Protein AF-A0A7C5MX36-F1 (afdb_monomer_lite)

Structure (mmCIF, N/CA/C/O backbone):
data_AF-A0A7C5MX36-F1
#
_entry.id   AF-A0A7C5MX36-F1
#
loop_
_atom_site.group_PDB
_atom_site.id
_atom_site.type_symbol
_atom_site.label_atom_id
_atom_site.label_alt_id
_atom_site.label_comp_id
_atom_site.label_asym_id
_atom_site.label_entity_id
_atom_site.label_seq_id
_atom_site.pdbx_PDB_ins_code
_atom_site.Cartn_x
_atom_site.Cartn_y
_atom_site.Cartn_z
_atom_site.occupancy
_atom_site.B_iso_or_equiv
_atom_site.auth_seq_id
_atom_site.auth_comp_id
_atom_site.auth_asym_id
_atom_site.auth_atom_id
_atom_site.pdbx_PDB_model_num
ATOM 1 N N . LEU A 1 1 ? -0.144 7.513 -0.623 1.00 79.31 1 LEU A N 1
ATOM 2 C CA . LEU A 1 1 ? 0.283 8.499 -1.642 1.00 79.31 1 LEU A CA 1
ATOM 3 C C . LEU A 1 1 ? 1.781 8.663 -1.550 1.00 79.31 1 LEU A C 1
ATOM 5 O O . LEU A 1 1 ? 2.235 8.827 -0.430 1.00 79.31 1 LEU A O 1
ATOM 9 N N . SER A 1 2 ? 2.496 8.605 -2.674 1.00 76.12 2 SER A N 1
ATOM 10 C CA . SER A 1 2 ? 3.942 8.894 -2.790 1.00 76.12 2 SER A CA 1
ATOM 11 C C . SER A 1 2 ? 4.912 8.110 -1.874 1.00 76.12 2 SER A C 1
ATOM 13 O O . SER A 1 2 ? 4.588 7.655 -0.777 1.00 76.12 2 SER A O 1
ATOM 15 N N . GLY A 1 3 ? 6.166 7.976 -2.306 1.00 79.81 3 GLY A N 1
ATOM 16 C CA . GLY A 1 3 ? 7.184 7.186 -1.604 1.00 79.81 3 GLY A CA 1
ATOM 17 C C . GLY A 1 3 ? 7.115 5.683 -1.895 1.00 79.81 3 GLY A C 1
ATOM 18 O O . GLY A 1 3 ? 6.255 5.212 -2.635 1.00 79.81 3 GLY A O 1
ATOM 19 N N . ASN A 1 4 ? 8.065 4.924 -1.343 1.00 88.12 4 ASN A N 1
ATOM 20 C CA . ASN A 1 4 ? 8.274 3.535 -1.752 1.00 88.12 4 ASN A CA 1
ATOM 21 C C . ASN A 1 4 ? 7.196 2.570 -1.207 1.00 88.12 4 ASN A C 1
ATOM 23 O O . ASN A 1 4 ? 6.524 2.816 -0.201 1.00 88.12 4 ASN A O 1
ATOM 27 N N . ALA A 1 5 ? 7.040 1.430 -1.884 1.00 91.25 5 ALA A N 1
ATOM 28 C CA . ALA A 1 5 ? 6.031 0.432 -1.545 1.00 91.25 5 ALA A CA 1
ATOM 29 C C . ALA A 1 5 ? 6.243 -0.227 -0.168 1.00 91.25 5 ALA A C 1
ATOM 31 O O . ALA A 1 5 ? 5.258 -0.587 0.480 1.00 91.25 5 ALA A O 1
ATOM 32 N N . ARG A 1 6 ? 7.501 -0.365 0.273 1.00 92.75 6 ARG A N 1
ATOM 33 C CA . ARG A 1 6 ? 7.886 -1.050 1.515 1.00 92.75 6 ARG A CA 1
ATOM 34 C C . ARG A 1 6 ? 7.527 -0.245 2.757 1.00 92.75 6 ARG A C 1
ATOM 36 O O . ARG A 1 6 ? 6.887 -0.784 3.657 1.00 92.75 6 ARG A O 1
ATOM 43 N N . ASP A 1 7 ? 7.861 1.036 2.780 1.00 92.62 7 ASP A N 1
ATOM 44 C CA . ASP A 1 7 ? 7.576 1.931 3.899 1.00 92.62 7 ASP A CA 1
ATOM 45 C C . ASP A 1 7 ? 6.064 2.091 4.073 1.00 92.62 7 ASP A C 1
ATOM 47 O O . ASP A 1 7 ? 5.537 1.911 5.171 1.00 92.62 7 ASP A O 1
ATOM 51 N N . ARG A 1 8 ? 5.344 2.339 2.967 1.00 93.19 8 ARG A N 1
ATOM 52 C CA . ARG A 1 8 ? 3.878 2.458 2.984 1.00 93.19 8 ARG A CA 1
ATOM 53 C C . ARG A 1 8 ? 3.205 1.165 3.439 1.00 93.19 8 ARG A C 1
ATOM 55 O O . ARG A 1 8 ? 2.274 1.224 4.235 1.00 93.19 8 ARG A O 1
ATOM 62 N N . GLY A 1 9 ? 3.660 0.015 2.937 1.00 95.56 9 GLY A N 1
ATOM 63 C CA . GLY A 1 9 ? 3.096 -1.286 3.301 1.00 95.56 9 GLY A CA 1
ATOM 64 C C . GLY A 1 9 ? 3.312 -1.617 4.776 1.00 95.56 9 GLY A C 1
ATOM 65 O O . GLY A 1 9 ? 2.373 -2.013 5.462 1.00 95.56 9 GLY A O 1
ATOM 66 N N . THR A 1 10 ? 4.523 -1.373 5.281 1.00 95.75 10 THR A N 1
ATOM 67 C CA . THR A 1 10 ? 4.872 -1.602 6.691 1.00 95.75 10 THR A CA 1
ATOM 68 C C . THR A 1 10 ? 4.035 -0.723 7.619 1.00 95.75 10 THR A C 1
ATOM 70 O O . THR A 1 10 ? 3.446 -1.216 8.580 1.00 95.75 10 THR A O 1
ATOM 73 N N . GLU A 1 11 ? 3.914 0.571 7.311 1.00 96.06 11 GLU A N 1
ATOM 74 C CA . GLU A 1 11 ? 3.133 1.493 8.138 1.00 96.06 11 GLU A CA 1
ATOM 75 C C . GLU A 1 11 ? 1.626 1.206 8.064 1.00 96.06 11 GLU A C 1
ATOM 77 O O . GLU A 1 11 ? 0.941 1.233 9.087 1.00 96.06 11 GLU A O 1
ATOM 82 N N . ALA A 1 12 ? 1.098 0.862 6.885 1.00 96.69 12 ALA A N 1
ATOM 83 C CA . ALA A 1 12 ? -0.301 0.465 6.742 1.00 96.69 12 ALA A CA 1
ATOM 84 C C . ALA A 1 12 ? -0.631 -0.785 7.576 1.00 96.69 12 ALA A C 1
ATOM 86 O O . ALA A 1 12 ? -1.661 -0.816 8.250 1.00 96.69 12 ALA A O 1
ATOM 87 N N . ALA A 1 13 ? 0.255 -1.787 7.581 1.00 97.62 13 ALA A N 1
ATOM 88 C CA . ALA A 1 13 ? 0.096 -2.979 8.409 1.00 97.62 13 ALA A CA 1
ATOM 89 C C . ALA A 1 13 ? 0.115 -2.641 9.908 1.00 97.62 13 ALA A C 1
ATOM 91 O O . ALA A 1 13 ? -0.763 -3.089 10.648 1.00 97.62 13 ALA A O 1
ATOM 92 N N . ARG A 1 14 ? 1.049 -1.784 10.347 1.00 97.44 14 ARG A N 1
ATOM 93 C CA . ARG A 1 14 ? 1.127 -1.311 11.738 1.00 97.44 14 ARG A CA 1
ATOM 94 C C . ARG A 1 14 ? -0.169 -0.622 12.179 1.00 97.44 14 ARG A C 1
ATOM 96 O O . ARG A 1 14 ? -0.678 -0.895 13.264 1.00 97.44 14 ARG A O 1
ATOM 103 N N . LEU A 1 15 ? -0.718 0.261 11.343 1.00 97.62 15 LEU A N 1
ATOM 104 C CA . LEU A 1 15 ? -1.962 0.988 11.625 1.00 97.62 15 LEU A CA 1
ATOM 105 C C . LEU A 1 15 ? -3.184 0.064 11.677 1.00 97.62 15 LEU A C 1
ATOM 107 O O . LEU A 1 15 ? -4.055 0.246 12.528 1.00 97.62 15 LEU A O 1
ATOM 111 N N . PHE A 1 16 ? -3.237 -0.938 10.799 1.00 98.00 16 PHE A N 1
ATOM 112 C CA . PHE A 1 16 ? -4.282 -1.959 10.822 1.00 98.00 16 PHE A CA 1
ATOM 113 C C . PHE A 1 16 ? -4.233 -2.784 12.110 1.00 98.00 16 PHE A C 1
ATOM 115 O O . PHE A 1 16 ? -5.247 -2.922 12.789 1.00 98.00 16 PHE A O 1
ATOM 122 N N . GLN A 1 17 ? -3.051 -3.281 12.487 1.00 97.81 17 GLN A N 1
ATOM 123 C CA . GLN A 1 17 ? -2.860 -4.060 13.717 1.00 97.81 17 GLN A CA 1
ATOM 124 C C . GLN A 1 17 ? -3.190 -3.247 14.975 1.00 97.81 17 GLN A C 1
ATOM 126 O O . GLN A 1 17 ? -3.739 -3.787 15.930 1.00 97.81 17 GLN A O 1
ATOM 131 N N . ALA A 1 18 ? -2.916 -1.941 14.961 1.00 97.81 18 ALA A N 1
ATOM 132 C CA . ALA A 1 18 ? -3.291 -1.025 16.035 1.00 97.81 18 ALA A CA 1
ATOM 133 C C . ALA A 1 18 ? -4.788 -0.635 16.035 1.00 97.81 18 ALA A C 1
ATOM 135 O O . ALA A 1 18 ? -5.218 0.132 16.893 1.00 97.81 18 ALA A O 1
ATOM 136 N N . GLY A 1 19 ? -5.591 -1.147 15.095 1.00 97.62 19 GLY A N 1
ATOM 137 C CA . GLY A 1 19 ? -7.045 -0.971 15.075 1.00 97.62 19 GLY A CA 1
ATOM 138 C C . GLY A 1 19 ? -7.536 0.370 14.523 1.00 97.62 19 GLY A C 1
ATOM 139 O O . GLY A 1 19 ? -8.710 0.696 14.689 1.00 97.62 19 GLY A O 1
ATOM 140 N N . TYR A 1 20 ? -6.685 1.154 13.851 1.00 97.25 20 TYR A N 1
ATOM 141 C CA . TYR A 1 20 ? -7.081 2.467 13.315 1.00 97.25 20 TYR A CA 1
ATOM 142 C C . TYR A 1 20 ? -8.035 2.379 12.122 1.00 97.25 20 TYR A C 1
ATOM 144 O O . TYR A 1 20 ? -8.834 3.291 11.899 1.00 97.25 20 TYR A O 1
ATOM 152 N N . ALA A 1 21 ? -7.940 1.309 11.333 1.00 96.62 21 ALA A N 1
ATOM 153 C CA . ALA A 1 21 ? -8.788 1.089 10.173 1.00 96.62 21 ALA A CA 1
ATOM 154 C C . ALA A 1 21 ? -9.035 -0.413 9.959 1.00 96.62 21 ALA A C 1
ATOM 156 O O . ALA A 1 21 ? -8.102 -1.205 10.081 1.00 96.62 21 ALA A O 1
ATOM 157 N N . PRO A 1 22 ? -10.261 -0.818 9.581 1.00 96.06 22 PRO A N 1
ATOM 158 C CA . PRO A 1 22 ? -10.606 -2.225 9.368 1.00 96.06 22 PRO A CA 1
ATOM 159 C C . PRO A 1 22 ? -10.197 -2.752 7.984 1.00 96.06 22 PRO A C 1
ATOM 161 O O . PRO A 1 22 ? -10.448 -3.916 7.677 1.00 96.06 22 PRO A O 1
ATOM 164 N N . ARG A 1 23 ? -9.652 -1.894 7.110 1.00 97.06 23 ARG A N 1
ATOM 165 C CA . ARG A 1 23 ? -9.278 -2.210 5.724 1.00 97.06 23 ARG A CA 1
ATOM 166 C C . ARG A 1 23 ? -8.054 -1.407 5.302 1.00 97.06 23 ARG A C 1
ATOM 168 O O . ARG A 1 23 ? -7.870 -0.280 5.761 1.00 97.06 23 ARG A O 1
ATOM 175 N N . ILE A 1 24 ? -7.277 -1.968 4.384 1.00 97.94 24 ILE A N 1
ATOM 176 C CA . ILE A 1 24 ? -6.141 -1.321 3.728 1.00 97.94 24 ILE A CA 1
ATOM 177 C C . ILE A 1 24 ? -6.441 -1.242 2.232 1.00 97.94 24 ILE A C 1
ATOM 179 O O . ILE A 1 24 ? -6.797 -2.243 1.619 1.00 97.94 24 ILE A O 1
ATOM 183 N N . VAL A 1 25 ? -6.262 -0.064 1.634 1.00 97.38 25 VAL A N 1
ATOM 184 C CA . VAL A 1 25 ? -6.297 0.108 0.176 1.00 97.38 25 VAL A CA 1
ATOM 185 C C . VAL A 1 25 ? -4.885 0.425 -0.300 1.00 97.38 25 VAL A C 1
ATOM 187 O O . VAL A 1 25 ? -4.337 1.481 0.021 1.00 97.38 25 VAL A O 1
ATOM 190 N N . CYS A 1 26 ? -4.278 -0.496 -1.043 1.00 96.69 26 CYS A N 1
ATOM 191 C CA . CYS A 1 26 ? -2.970 -0.301 -1.656 1.00 96.69 26 CYS A CA 1
ATOM 192 C C . CYS A 1 26 ? -3.141 0.408 -3.002 1.00 96.69 26 CYS A C 1
ATOM 194 O O . CYS A 1 26 ? -3.920 -0.030 -3.843 1.00 96.69 26 CYS A O 1
ATOM 196 N N . LEU A 1 27 ? -2.409 1.502 -3.192 1.00 94.25 27 LEU A N 1
ATOM 197 C CA . LEU A 1 27 ? -2.596 2.444 -4.294 1.00 94.25 27 LEU A CA 1
ATOM 198 C C . LEU A 1 27 ? -1.332 2.582 -5.144 1.00 94.25 27 LEU A C 1
ATOM 200 O O . LEU A 1 27 ? -0.216 2.533 -4.605 1.00 94.25 27 LEU A O 1
ATOM 204 N N . GLY A 1 28 ? -1.548 2.812 -6.437 1.00 93.00 28 GLY A N 1
ATOM 205 C CA . GLY A 1 28 ? -0.531 3.129 -7.432 1.00 93.00 28 GLY A CA 1
ATOM 206 C C . GLY A 1 28 ? -0.677 2.229 -8.653 1.00 93.00 28 GLY A C 1
ATOM 207 O O . GLY A 1 28 ? -0.628 1.006 -8.528 1.00 93.00 28 GLY A O 1
ATOM 208 N N . GLY A 1 29 ? -0.868 2.833 -9.823 1.00 92.19 29 GLY A N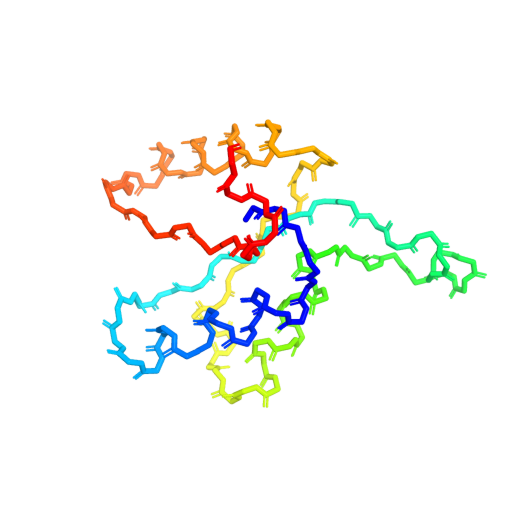 1
ATOM 209 C CA . GLY A 1 29 ? -0.938 2.142 -11.114 1.00 92.19 29 GLY A CA 1
ATOM 210 C C . GLY A 1 29 ? 0.393 2.099 -11.869 1.00 92.19 29 GLY A C 1
ATOM 211 O O . GLY A 1 29 ? 0.500 1.379 -12.858 1.00 92.19 29 GLY A O 1
ATOM 212 N N . GLU A 1 30 ? 1.402 2.849 -11.414 1.00 91.75 30 GLU A N 1
ATOM 213 C CA . GLU A 1 30 ? 2.763 2.784 -11.956 1.00 91.75 30 GLU A CA 1
ATOM 214 C C . GLU A 1 30 ? 3.301 1.350 -11.874 1.00 91.75 30 GLU A C 1
ATOM 216 O O . GLU A 1 30 ? 3.159 0.679 -10.848 1.00 91.75 30 GLU A O 1
ATOM 221 N N . ARG A 1 31 ? 3.933 0.893 -12.953 1.00 91.94 31 ARG A N 1
ATOM 222 C CA . ARG A 1 31 ? 4.628 -0.390 -13.024 1.00 91.94 31 ARG A CA 1
ATOM 223 C C . ARG A 1 31 ? 6.127 -0.179 -12.935 1.00 91.94 31 ARG A C 1
ATOM 225 O O . ARG A 1 31 ? 6.663 0.822 -13.403 1.00 91.94 31 ARG A O 1
ATOM 232 N N . ASN A 1 32 ? 6.817 -1.142 -12.336 1.00 88.25 32 ASN A N 1
ATOM 233 C CA . ASN A 1 32 ? 8.263 -1.061 -12.218 1.00 88.25 32 ASN A CA 1
ATOM 234 C C . ASN A 1 32 ? 8.934 -1.415 -13.554 1.00 88.25 32 ASN A C 1
ATOM 236 O O . ASN A 1 32 ? 8.934 -2.577 -13.952 1.00 88.25 32 ASN A O 1
ATOM 240 N N . TYR A 1 33 ? 9.573 -0.430 -14.186 1.00 88.69 33 TYR A N 1
ATOM 241 C CA . TYR A 1 33 ? 10.254 -0.597 -15.474 1.00 88.69 33 TYR A CA 1
ATOM 242 C C . TYR A 1 33 ? 11.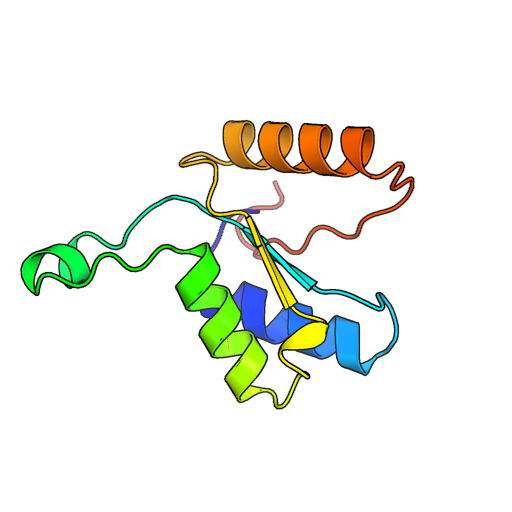255 -1.765 -15.503 1.00 88.69 33 TYR A C 1
ATOM 244 O O . TYR A 1 33 ? 11.322 -2.492 -16.487 1.00 88.69 33 TYR A O 1
ATOM 252 N N . PHE A 1 34 ? 12.013 -2.004 -14.425 1.00 90.75 34 PHE A N 1
ATOM 253 C CA . PHE A 1 34 ? 12.964 -3.121 -14.393 1.00 90.75 34 PHE A CA 1
ATOM 254 C C . PHE A 1 34 ? 12.273 -4.483 -14.352 1.00 90.75 34 PHE A C 1
ATOM 256 O O . PHE A 1 34 ? 12.816 -5.440 -14.890 1.00 90.75 34 PHE A O 1
ATOM 263 N N . LEU A 1 35 ? 11.099 -4.586 -13.724 1.00 90.94 35 LEU A N 1
ATOM 264 C CA . LEU A 1 35 ? 10.316 -5.825 -13.706 1.00 90.94 35 LEU A CA 1
ATOM 265 C C . LEU A 1 35 ? 9.667 -6.092 -15.069 1.00 90.94 35 LEU A C 1
ATOM 267 O O . LEU A 1 35 ? 9.597 -7.245 -15.490 1.00 90.94 35 LEU A O 1
ATOM 271 N N . GLU A 1 36 ? 9.276 -5.042 -15.794 1.00 92.19 36 GLU A N 1
ATOM 272 C CA . GLU A 1 36 ? 8.747 -5.172 -17.157 1.00 92.19 36 GLU A CA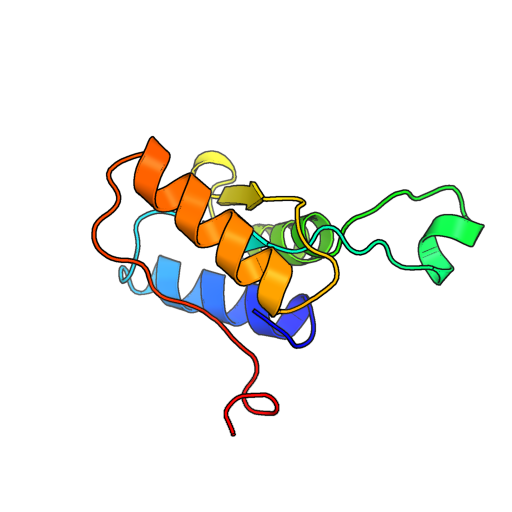 1
ATOM 273 C C . GLU A 1 36 ? 9.767 -5.781 -18.128 1.00 92.19 36 GLU A C 1
ATOM 275 O O . GLU A 1 36 ? 9.377 -6.551 -19.001 1.00 92.19 36 GLU A O 1
ATOM 280 N N . LEU A 1 37 ? 11.071 -5.535 -17.933 1.00 93.75 37 LEU A N 1
ATOM 281 C CA . LEU A 1 37 ? 12.144 -6.173 -18.718 1.00 93.75 37 LEU A CA 1
ATOM 282 C C . LEU A 1 37 ? 12.174 -7.707 -18.586 1.00 93.75 37 LEU A C 1
ATOM 284 O O . LEU A 1 37 ? 12.819 -8.376 -19.389 1.00 93.75 37 LEU A O 1
ATOM 288 N N . PHE A 1 38 ? 11.501 -8.253 -17.572 1.00 95.19 38 PHE A N 1
ATOM 289 C CA . PHE A 1 38 ? 11.356 -9.686 -17.317 1.00 95.19 38 PHE A CA 1
ATOM 290 C C . PHE A 1 38 ? 9.894 -10.150 -17.452 1.00 95.19 38 PHE A C 1
ATOM 292 O O . PHE A 1 38 ? 9.502 -11.120 -16.803 1.00 95.19 38 PHE A O 1
ATOM 299 N N . ASP A 1 39 ? 9.071 -9.433 -18.226 1.00 93.81 39 ASP A N 1
ATOM 300 C CA . ASP A 1 39 ? 7.645 -9.721 -18.452 1.00 93.81 39 ASP A CA 1
ATOM 301 C C . ASP A 1 39 ? 6.785 -9.738 -17.168 1.00 93.81 39 ASP A C 1
ATOM 303 O O . ASP A 1 39 ? 5.687 -10.300 -17.123 1.00 93.81 39 ASP A O 1
ATOM 307 N N . MET A 1 40 ? 7.255 -9.089 -16.098 1.00 93.56 40 MET A N 1
ATOM 308 C CA . MET A 1 40 ? 6.527 -8.964 -14.836 1.00 93.56 40 MET A CA 1
ATOM 309 C C . MET A 1 40 ? 5.804 -7.617 -14.764 1.00 93.56 40 MET A C 1
ATOM 311 O O . MET A 1 40 ? 6.363 -6.602 -14.350 1.00 93.56 40 MET A O 1
ATOM 315 N N . LEU A 1 41 ? 4.518 -7.620 -15.113 1.00 93.00 41 LEU A N 1
ATOM 316 C CA . LEU A 1 41 ? 3.653 -6.435 -15.091 1.00 93.00 41 LEU A CA 1
ATOM 317 C C . LEU A 1 41 ? 3.096 -6.154 -13.686 1.00 93.00 41 LEU A C 1
ATOM 319 O O . LEU A 1 41 ? 1.890 -6.241 -13.477 1.00 93.00 41 LEU A O 1
ATOM 323 N N . ILE A 1 42 ? 3.974 -5.846 -12.726 1.00 94.12 42 ILE A N 1
ATOM 324 C CA . ILE A 1 42 ? 3.592 -5.640 -11.321 1.00 94.12 42 ILE A CA 1
ATOM 325 C C . ILE A 1 42 ? 3.443 -4.148 -11.012 1.00 94.12 42 ILE A C 1
ATOM 327 O O . ILE A 1 42 ? 4.392 -3.374 -11.185 1.00 94.12 42 ILE A O 1
ATOM 331 N N . SER A 1 43 ? 2.271 -3.752 -10.513 1.00 94.44 43 SER A N 1
ATOM 332 C CA . SER A 1 43 ? 2.000 -2.372 -10.101 1.00 94.44 43 SER A CA 1
ATOM 333 C C . SER A 1 43 ? 2.587 -2.034 -8.726 1.00 94.44 43 SER A C 1
ATOM 335 O O . SER A 1 43 ? 2.808 -2.893 -7.864 1.00 94.44 43 SER A O 1
ATOM 337 N N . THR A 1 44 ? 2.793 -0.745 -8.460 1.00 93.62 44 THR A N 1
ATOM 338 C CA . THR A 1 44 ? 3.194 -0.255 -7.136 1.00 93.62 44 THR A CA 1
ATOM 339 C C . THR A 1 44 ? 2.161 -0.621 -6.059 1.00 93.62 44 THR A C 1
ATOM 341 O O . THR A 1 44 ? 2.544 -0.940 -4.927 1.00 93.62 44 THR A O 1
ATOM 344 N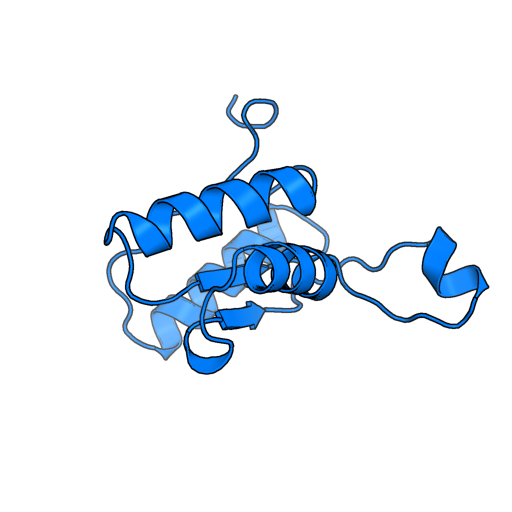 N . ALA A 1 45 ? 0.863 -0.657 -6.389 1.00 95.81 45 ALA A N 1
ATOM 345 C CA . ALA A 1 45 ? -0.174 -1.152 -5.483 1.00 95.81 45 ALA A CA 1
ATOM 346 C C . ALA A 1 45 ? 0.029 -2.634 -5.124 1.00 95.81 45 ALA A C 1
ATOM 348 O O . ALA A 1 45 ? -0.054 -2.993 -3.945 1.00 95.81 45 ALA A O 1
ATOM 349 N N . GLU A 1 46 ? 0.340 -3.490 -6.100 1.00 96.38 46 GLU A N 1
ATOM 350 C CA . GLU A 1 46 ? 0.627 -4.908 -5.866 1.00 96.38 46 GLU A CA 1
ATOM 351 C C . GLU A 1 46 ? 1.892 -5.117 -5.035 1.00 96.38 46 GLU A C 1
ATOM 353 O O . GLU A 1 46 ? 1.889 -5.929 -4.106 1.00 96.38 46 GLU A O 1
ATOM 358 N N . LEU A 1 47 ? 2.959 -4.360 -5.311 1.00 95.56 47 LEU A N 1
ATOM 359 C CA . LEU A 1 47 ? 4.175 -4.381 -4.495 1.00 95.56 47 LEU A CA 1
ATOM 360 C C . LEU A 1 47 ? 3.867 -4.005 -3.041 1.00 95.56 47 LEU A C 1
ATOM 362 O O . LEU A 1 47 ? 4.303 -4.695 -2.121 1.00 95.56 47 LEU A O 1
ATOM 366 N N . THR A 1 48 ? 3.069 -2.956 -2.810 1.00 96.25 48 THR A N 1
ATOM 367 C CA . THR A 1 48 ? 2.641 -2.584 -1.454 1.00 96.25 48 THR A CA 1
ATOM 368 C C . THR A 1 48 ? 1.800 -3.686 -0.810 1.00 96.25 48 THR A C 1
ATOM 370 O O . THR A 1 48 ? 2.046 -4.023 0.346 1.00 96.25 48 THR A O 1
ATOM 373 N N . LYS A 1 49 ? 0.863 -4.304 -1.540 1.00 97.56 49 LYS A N 1
ATOM 374 C CA . LYS A 1 49 ? 0.066 -5.429 -1.027 1.00 97.56 49 LYS A CA 1
ATOM 375 C C . LYS A 1 49 ? 0.943 -6.605 -0.602 1.00 97.56 49 LYS A C 1
ATOM 377 O O . LYS A 1 49 ? 0.678 -7.181 0.448 1.00 97.56 49 LYS A O 1
ATOM 382 N N . ARG A 1 50 ? 1.987 -6.950 -1.366 1.00 97.00 50 ARG A N 1
ATOM 383 C CA . ARG A 1 50 ? 2.937 -8.014 -0.989 1.00 97.00 50 ARG A CA 1
ATOM 384 C C . ARG A 1 50 ? 3.588 -7.723 0.361 1.00 97.00 50 ARG A C 1
ATOM 386 O O . ARG A 1 50 ? 3.562 -8.584 1.231 1.00 97.00 50 ARG A O 1
ATOM 393 N N . VAL A 1 51 ? 4.052 -6.492 0.572 1.00 97.06 51 VAL A N 1
ATOM 394 C CA . VAL A 1 51 ? 4.635 -6.083 1.860 1.00 97.06 51 VAL A CA 1
ATOM 395 C C . VAL A 1 51 ? 3.614 -6.165 2.993 1.00 97.06 51 VAL A C 1
ATOM 397 O O . VAL A 1 51 ? 3.944 -6.636 4.073 1.00 97.06 51 VAL A O 1
ATOM 400 N N . VAL A 1 52 ? 2.363 -5.756 2.766 1.00 97.75 52 VAL A N 1
ATOM 401 C CA . VAL A 1 52 ? 1.301 -5.868 3.783 1.00 97.75 52 VAL A CA 1
ATOM 402 C C . VAL A 1 52 ? 1.001 -7.337 4.123 1.00 97.75 52 VAL A C 1
ATOM 404 O O . VAL A 1 52 ? 0.818 -7.672 5.291 1.00 97.75 52 VAL A O 1
ATOM 407 N N . LEU A 1 53 ? 0.987 -8.229 3.128 1.00 98.12 53 LEU A N 1
ATOM 408 C CA . LEU A 1 53 ? 0.778 -9.668 3.334 1.00 98.12 53 LEU A CA 1
ATOM 409 C C . LEU A 1 53 ? 1.926 -10.321 4.119 1.00 98.12 53 LEU A C 1
ATOM 411 O O . LEU A 1 53 ? 1.668 -11.173 4.967 1.00 98.12 53 LEU A O 1
ATOM 415 N N . GLU A 1 54 ? 3.173 -9.896 3.896 1.00 97.75 54 GLU A N 1
ATOM 416 C CA . GLU A 1 54 ? 4.338 -10.341 4.681 1.00 97.75 54 GLU A CA 1
ATOM 417 C C . GLU A 1 54 ? 4.203 -10.004 6.180 1.00 97.75 54 GLU A C 1
ATOM 419 O O . GLU A 1 54 ? 4.794 -10.680 7.017 1.00 97.75 54 GLU A O 1
ATOM 424 N N . GLN A 1 55 ? 3.378 -9.010 6.535 1.00 97.25 55 GLN A N 1
ATOM 425 C CA . GLN A 1 55 ? 3.068 -8.625 7.920 1.00 97.25 55 GLN A CA 1
ATOM 426 C C . GLN A 1 55 ? 1.892 -9.415 8.530 1.00 97.25 55 GLN A C 1
ATOM 428 O O . GLN A 1 55 ? 1.332 -9.005 9.549 1.00 97.25 55 GLN A O 1
ATOM 433 N N . LEU A 1 56 ? 1.498 -10.537 7.914 1.00 97.19 56 LEU A N 1
ATOM 434 C CA . LEU A 1 56 ? 0.417 -11.425 8.368 1.00 97.19 56 LEU A CA 1
ATOM 435 C C . LEU A 1 56 ? -0.966 -10.752 8.439 1.00 97.19 56 LEU A C 1
ATOM 437 O O . LEU A 1 56 ? -1.842 -11.180 9.193 1.00 97.19 56 LEU A O 1
ATOM 441 N N . ILE A 1 57 ? -1.187 -9.704 7.641 1.00 97.88 57 ILE A N 1
ATOM 442 C CA . ILE A 1 57 ? -2.507 -9.084 7.510 1.00 97.88 57 ILE A CA 1
ATOM 443 C C . ILE A 1 57 ? -3.410 -9.980 6.643 1.00 97.88 57 ILE A C 1
ATOM 445 O O . ILE A 1 57 ? -2.978 -10.420 5.573 1.00 97.88 57 ILE A O 1
ATOM 449 N N . PRO A 1 58 ? -4.669 -10.242 7.049 1.00 97.56 58 PRO A N 1
ATOM 450 C CA . PRO A 1 58 ? -5.590 -11.057 6.262 1.00 97.56 58 PRO A CA 1
ATOM 451 C C . PRO A 1 58 ? -5.806 -10.492 4.855 1.00 97.56 58 PRO A C 1
ATOM 453 O O . PRO A 1 58 ? -6.172 -9.332 4.688 1.00 97.56 58 PRO A O 1
ATOM 456 N N . ALA A 1 59 ? -5.656 -11.323 3.823 1.00 97.50 59 ALA A N 1
ATOM 457 C CA . ALA A 1 59 ? -5.788 -10.878 2.433 1.00 97.50 59 ALA A CA 1
ATOM 458 C C . ALA A 1 59 ? -7.158 -10.245 2.114 1.00 97.50 59 ALA A C 1
ATOM 460 O O . ALA A 1 59 ? -7.255 -9.412 1.219 1.00 97.50 59 ALA A O 1
ATOM 461 N N . GLN A 1 60 ? -8.208 -10.617 2.852 1.00 97.62 60 GLN A N 1
ATOM 462 C CA . GLN A 1 60 ? -9.579 -10.132 2.667 1.00 97.62 60 GLN A CA 1
ATOM 463 C C . GLN A 1 60 ? -9.776 -8.695 3.171 1.00 97.62 60 GLN A C 1
ATOM 465 O O . GLN A 1 60 ? -10.758 -8.055 2.803 1.00 97.62 60 GLN A O 1
ATOM 470 N N . SER A 1 61 ? -8.870 -8.183 4.013 1.00 97.69 61 SER A N 1
ATOM 471 C CA . SER A 1 61 ? -8.900 -6.788 4.463 1.00 97.69 61 SER A CA 1
ATOM 472 C C . SER A 1 61 ? -8.085 -5.851 3.569 1.00 97.69 61 SER A C 1
ATOM 474 O O . SER A 1 61 ? -8.060 -4.646 3.828 1.00 97.69 61 SER A O 1
ATOM 476 N N . ILE A 1 62 ? -7.437 -6.379 2.524 1.00 98.12 62 ILE A N 1
ATOM 477 C CA . ILE A 1 62 ? -6.561 -5.628 1.626 1.00 98.12 62 ILE A CA 1
ATOM 478 C C . ILE A 1 62 ? -7.201 -5.533 0.244 1.00 98.12 62 ILE A C 1
ATOM 480 O O . ILE A 1 62 ? -7.472 -6.538 -0.412 1.00 98.12 62 ILE A O 1
ATOM 484 N N . GLU A 1 63 ? -7.372 -4.312 -0.238 1.00 97.00 63 GLU A N 1
ATOM 485 C CA . GLU A 1 63 ? -7.890 -4.015 -1.567 1.00 97.00 63 GLU A CA 1
ATOM 486 C C . GLU A 1 63 ? -6.816 -3.336 -2.421 1.00 97.00 63 GLU A C 1
ATOM 488 O O . GLU A 1 63 ? -5.983 -2.584 -1.913 1.00 97.00 63 GLU A O 1
ATOM 493 N N . LEU A 1 64 ? -6.838 -3.590 -3.729 1.00 96.88 64 LEU A N 1
ATOM 494 C CA . LEU A 1 64 ? -5.970 -2.916 -4.691 1.00 96.88 64 LEU A CA 1
ATOM 495 C C . LEU A 1 64 ? -6.733 -1.785 -5.382 1.00 96.88 64 LEU A C 1
ATOM 497 O O . LEU A 1 64 ? -7.874 -1.956 -5.810 1.00 96.88 64 LEU A O 1
ATOM 501 N N . LEU A 1 65 ? -6.071 -0.643 -5.529 1.00 96.31 65 LEU A N 1
ATOM 502 C CA . LEU A 1 65 ? -6.470 0.454 -6.397 1.00 96.31 65 LEU A CA 1
ATOM 503 C C . LEU A 1 65 ? -5.300 0.764 -7.335 1.00 96.31 65 LEU A C 1
ATOM 505 O O . LEU A 1 65 ? -4.482 1.646 -7.083 1.00 96.31 65 LEU A O 1
ATOM 509 N N . GLU A 1 66 ? -5.221 0.006 -8.423 1.00 94.81 66 GLU A N 1
ATOM 510 C CA . GLU A 1 66 ? -4.155 0.090 -9.432 1.00 94.81 66 GLU A CA 1
ATOM 511 C C . GLU A 1 66 ? -4.419 1.241 -10.410 1.00 94.81 66 GLU A C 1
ATOM 513 O O . GLU A 1 66 ? -4.575 1.061 -11.616 1.00 94.81 66 GLU A O 1
ATOM 518 N N . LYS A 1 67 ? -4.572 2.445 -9.862 1.00 93.56 67 LYS A N 1
ATOM 519 C CA . LYS A 1 67 ? -4.841 3.671 -10.610 1.00 93.56 67 LYS A CA 1
ATOM 520 C C . LYS A 1 67 ? -3.894 4.773 -10.169 1.00 93.56 67 LYS A C 1
ATOM 522 O O . LYS A 1 67 ? -3.510 4.833 -9.003 1.00 93.56 67 LYS A O 1
ATOM 527 N N . GLY A 1 68 ? -3.598 5.657 -11.114 1.00 89.38 68 GLY A N 1
ATOM 528 C CA . GLY A 1 68 ? -2.751 6.822 -10.920 1.00 89.38 68 GLY A CA 1
ATOM 529 C C . GLY A 1 68 ? -1.265 6.514 -11.068 1.00 89.38 68 GLY A C 1
ATOM 530 O O . GLY A 1 68 ? -0.742 5.571 -10.476 1.00 89.38 68 GLY A O 1
ATOM 531 N N . THR A 1 69 ? -0.599 7.330 -11.872 1.00 89.38 69 THR A N 1
ATOM 532 C CA . THR A 1 69 ? 0.863 7.368 -12.052 1.00 89.38 69 THR A CA 1
ATOM 533 C C . THR A 1 69 ? 1.486 8.612 -11.418 1.00 89.38 69 THR A C 1
ATOM 535 O O . THR A 1 69 ? 2.703 8.739 -11.332 1.00 89.38 69 THR A O 1
ATOM 538 N N . SER A 1 70 ? 0.642 9.517 -10.920 1.00 88.56 70 SER A N 1
ATOM 539 C CA . SER A 1 70 ? 1.020 10.716 -10.183 1.00 88.56 70 SER A CA 1
ATOM 540 C C . SER A 1 70 ? 0.209 10.832 -8.894 1.00 88.56 70 SER A C 1
ATOM 542 O O . SER A 1 70 ? -0.898 10.305 -8.788 1.00 88.56 70 SER A O 1
ATOM 544 N N . THR A 1 71 ? 0.725 11.578 -7.914 1.00 87.62 71 THR A N 1
ATOM 545 C CA . THR A 1 71 ? 0.018 11.840 -6.647 1.00 87.62 71 THR A CA 1
ATOM 546 C C . THR A 1 71 ? -1.367 12.456 -6.867 1.00 87.62 71 THR A C 1
ATOM 548 O O . THR A 1 71 ? -2.296 12.174 -6.111 1.00 87.62 71 THR A O 1
ATOM 551 N N . PHE A 1 72 ? -1.511 13.298 -7.896 1.00 90.19 72 PHE A N 1
ATOM 552 C CA . PHE A 1 72 ? -2.779 13.936 -8.240 1.00 90.19 72 PHE A CA 1
ATOM 553 C C . PHE A 1 72 ? -3.802 12.911 -8.745 1.00 90.19 72 PHE A C 1
ATOM 555 O O . PHE A 1 72 ? -4.894 12.818 -8.192 1.00 90.19 72 PHE A O 1
ATOM 562 N N . GLU A 1 73 ? -3.426 12.072 -9.713 1.00 93.25 73 GLU A N 1
ATOM 563 C CA . GLU A 1 73 ? -4.302 11.006 -10.220 1.00 93.25 73 GLU A CA 1
ATOM 564 C C . GLU A 1 73 ? -4.652 9.981 -9.134 1.00 93.25 73 GLU A C 1
ATOM 566 O O . GLU A 1 73 ? -5.784 9.504 -9.045 1.00 93.25 73 GLU A O 1
ATOM 571 N N . GLU A 1 74 ? -3.683 9.641 -8.281 1.00 92.81 74 GLU A N 1
ATOM 572 C CA . GLU A 1 74 ? -3.892 8.790 -7.114 1.00 92.81 74 GLU A CA 1
ATOM 573 C C . GLU A 1 74 ? -4.958 9.392 -6.172 1.00 92.81 74 GLU A C 1
ATOM 575 O O . GLU A 1 74 ? -5.848 8.682 -5.693 1.00 92.81 74 GLU A O 1
ATOM 580 N N . PHE A 1 75 ? -4.907 10.706 -5.929 1.00 92.62 75 PHE A N 1
ATOM 581 C CA . PHE A 1 75 ? -5.894 11.425 -5.121 1.00 92.62 75 PHE A CA 1
ATOM 582 C C . PHE A 1 75 ? -7.288 11.438 -5.767 1.00 92.62 75 PHE A C 1
ATOM 584 O O . PHE A 1 75 ? -8.285 11.189 -5.079 1.00 92.62 75 PHE A O 1
ATOM 591 N N . GLU A 1 76 ? -7.380 11.668 -7.077 1.00 95.56 76 GLU A N 1
ATOM 592 C CA . GLU A 1 76 ? -8.648 11.588 -7.811 1.00 95.56 76 GLU A CA 1
ATOM 593 C C . GLU A 1 76 ? -9.250 10.179 -7.733 1.00 95.56 76 GLU A C 1
ATOM 595 O O . GLU A 1 76 ? -10.440 10.019 -7.442 1.00 95.56 76 GLU A O 1
ATOM 600 N N . ALA A 1 77 ? -8.424 9.141 -7.897 1.00 95.69 77 ALA A N 1
ATOM 601 C CA . ALA A 1 77 ? -8.855 7.750 -7.802 1.00 95.69 77 ALA A CA 1
ATOM 602 C C . ALA A 1 77 ? -9.390 7.398 -6.403 1.00 95.69 77 ALA A C 1
ATOM 604 O O . ALA A 1 77 ? -10.441 6.757 -6.290 1.00 95.69 77 ALA A O 1
ATOM 605 N N . ILE A 1 78 ? -8.712 7.845 -5.337 1.00 94.81 78 ILE A N 1
ATOM 606 C CA . ILE A 1 78 ? -9.197 7.691 -3.955 1.00 94.81 78 ILE A CA 1
ATOM 607 C C . ILE A 1 78 ? -10.533 8.416 -3.776 1.00 94.81 78 ILE A C 1
ATOM 609 O O . ILE A 1 78 ? -11.467 7.853 -3.200 1.00 94.81 78 ILE A O 1
ATOM 613 N N . THR A 1 79 ? -10.640 9.653 -4.260 1.00 95.00 79 THR A N 1
ATOM 614 C CA . THR A 1 79 ? -11.839 10.488 -4.096 1.00 95.00 79 THR A CA 1
ATOM 615 C C . THR A 1 79 ? -13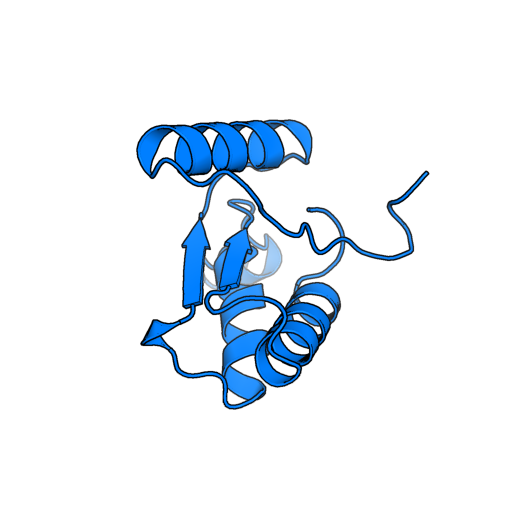.048 9.857 -4.783 1.00 95.00 79 THR A C 1
ATOM 617 O O . THR A 1 79 ? -14.123 9.745 -4.181 1.00 95.00 79 THR A O 1
ATOM 620 N N . ALA A 1 80 ? -12.865 9.361 -6.009 1.00 96.56 80 ALA A N 1
ATOM 621 C CA . ALA A 1 80 ? -13.891 8.633 -6.745 1.00 96.56 80 ALA A CA 1
ATOM 622 C C . ALA A 1 80 ? -14.319 7.353 -6.007 1.00 96.56 80 ALA A C 1
ATOM 624 O O . ALA A 1 80 ? -15.516 7.107 -5.843 1.00 96.56 80 ALA A O 1
ATOM 625 N N . MET A 1 81 ? -13.361 6.570 -5.494 1.00 96.12 81 MET A N 1
ATOM 626 C CA . MET A 1 81 ? -13.649 5.368 -4.703 1.00 96.12 81 MET A CA 1
ATOM 627 C C . MET A 1 81 ? -14.445 5.695 -3.433 1.00 96.12 81 MET A C 1
ATOM 629 O O . MET A 1 81 ? -15.445 5.035 -3.149 1.00 96.12 81 MET A O 1
ATOM 633 N N . CYS A 1 82 ? -14.023 6.707 -2.670 1.00 96.00 82 CYS A N 1
ATOM 634 C CA . CYS A 1 82 ? -14.696 7.096 -1.432 1.00 96.00 82 CYS A CA 1
ATOM 635 C C . CYS A 1 82 ? -16.126 7.561 -1.702 1.00 96.00 82 CYS A C 1
ATOM 637 O O . CYS A 1 82 ? -17.044 7.157 -0.989 1.00 96.00 82 CYS A O 1
ATOM 639 N N . THR A 1 83 ? -16.322 8.347 -2.763 1.00 96.94 83 THR A N 1
ATOM 640 C CA . THR A 1 83 ? -17.642 8.826 -3.189 1.00 96.94 83 THR A CA 1
ATOM 641 C C . THR A 1 83 ? -18.551 7.660 -3.566 1.00 96.94 83 THR A C 1
ATOM 643 O O . THR A 1 83 ? -19.644 7.540 -3.017 1.00 96.94 83 THR A O 1
ATOM 646 N N . ALA A 1 84 ? -18.076 6.750 -4.423 1.00 97.12 84 ALA A N 1
ATOM 647 C CA . ALA A 1 84 ? -18.844 5.589 -4.872 1.00 97.12 84 ALA A CA 1
ATOM 648 C C . ALA A 1 84 ? -19.232 4.641 -3.723 1.00 97.12 84 ALA A C 1
ATOM 650 O O . ALA A 1 84 ? -20.284 4.009 -3.766 1.00 97.12 84 ALA A O 1
ATOM 651 N N . ARG A 1 85 ? -18.395 4.543 -2.683 1.00 95.69 85 ARG A N 1
ATOM 652 C CA . ARG A 1 85 ? -18.609 3.651 -1.529 1.00 95.69 85 ARG A CA 1
ATOM 653 C C . ARG A 1 85 ? -19.234 4.341 -0.316 1.00 95.69 85 ARG A C 1
ATOM 655 O O . ARG A 1 85 ? -19.434 3.700 0.714 1.00 95.69 85 ARG A O 1
ATOM 662 N N . GLY A 1 86 ? -19.491 5.645 -0.400 1.00 96.75 86 GLY A N 1
ATOM 663 C CA . GLY A 1 86 ? -19.996 6.442 0.716 1.00 96.75 86 GLY A CA 1
ATOM 664 C C . GLY A 1 86 ? -19.030 6.560 1.903 1.00 96.75 86 GLY A C 1
ATOM 665 O O . GLY A 1 86 ? -19.469 6.875 3.010 1.00 96.75 86 GLY A O 1
ATOM 666 N N . TRP A 1 87 ? -17.729 6.320 1.710 1.00 95.88 87 TRP A N 1
ATOM 667 C CA . TRP A 1 87 ? -16.732 6.449 2.774 1.00 95.88 87 TRP A CA 1
ATOM 668 C C . TRP A 1 87 ? -16.563 7.917 3.168 1.00 95.88 87 TRP A C 1
ATOM 670 O O . TRP A 1 87 ? -16.333 8.779 2.325 1.00 95.88 87 TRP A O 1
ATOM 680 N N . LYS A 1 88 ? -16.689 8.205 4.468 1.00 94.88 88 LYS A N 1
ATOM 681 C CA . LYS A 1 88 ? -16.634 9.576 5.010 1.00 94.88 88 LYS A CA 1
ATOM 682 C C . LYS A 1 88 ? -15.308 9.927 5.674 1.00 94.88 88 LYS A C 1
ATOM 684 O O . LYS A 1 88 ? -15.041 11.099 5.910 1.00 94.88 88 LYS A O 1
ATOM 689 N N . LYS A 1 89 ? -14.507 8.919 6.020 1.00 94.88 89 LYS A N 1
ATOM 690 C CA . LYS A 1 89 ? -13.216 9.079 6.688 1.00 94.88 89 LYS A CA 1
ATOM 691 C C . LYS A 1 89 ? -12.240 8.070 6.117 1.00 94.88 89 LYS A C 1
ATOM 693 O O . LYS A 1 89 ? -12.567 6.890 6.014 1.00 94.88 89 LYS A O 1
ATOM 698 N N . ILE A 1 90 ? -11.055 8.552 5.781 1.00 95.06 90 ILE A N 1
ATOM 699 C CA . ILE A 1 90 ? -9.922 7.742 5.354 1.00 95.06 90 ILE A CA 1
ATOM 700 C C . ILE A 1 90 ? -8.669 8.251 6.054 1.00 95.06 90 ILE A C 1
ATOM 702 O O . ILE A 1 90 ? -8.597 9.413 6.452 1.00 95.06 90 ILE A O 1
ATOM 706 N N . MET A 1 91 ? -7.681 7.376 6.179 1.00 94.81 91 MET A N 1
ATOM 707 C CA . MET A 1 91 ? -6.336 7.735 6.599 1.00 94.81 91 MET A CA 1
ATOM 708 C C . MET A 1 91 ? -5.409 7.530 5.408 1.00 94.81 91 MET A C 1
ATOM 710 O O . MET A 1 91 ? -5.425 6.469 4.784 1.00 94.81 91 MET A O 1
ATOM 714 N N . VAL A 1 92 ? -4.618 8.546 5.079 1.00 92.69 92 VAL A N 1
ATOM 715 C CA . VAL A 1 92 ? -3.662 8.471 3.975 1.00 92.69 92 VAL A CA 1
ATOM 716 C C . VAL A 1 92 ? -2.276 8.208 4.542 1.00 92.69 92 VAL A C 1
ATOM 718 O O . VAL A 1 92 ? -1.731 9.033 5.269 1.00 92.69 92 VAL A O 1
ATOM 721 N N . VAL A 1 93 ? -1.696 7.068 4.171 1.00 91.62 93 VAL A N 1
ATOM 722 C CA . VAL A 1 93 ? -0.294 6.750 4.456 1.00 91.62 93 VAL A CA 1
ATOM 723 C C . VAL A 1 93 ? 0.572 7.301 3.319 1.00 91.62 93 VAL A C 1
ATOM 725 O O . VAL A 1 93 ? 0.348 6.998 2.140 1.00 91.62 93 VAL A O 1
ATOM 728 N N . SER A 1 94 ? 1.548 8.133 3.674 1.00 84.00 94 SER A N 1
ATOM 729 C CA . SER A 1 94 ? 2.540 8.729 2.772 1.00 84.00 94 SER A CA 1
ATOM 730 C C . SER A 1 94 ? 3.925 8.656 3.410 1.00 84.00 94 SER A C 1
ATOM 732 O O . SER A 1 94 ? 4.043 8.509 4.628 1.00 84.00 94 SER A O 1
ATOM 734 N N . SER A 1 95 ? 4.984 8.729 2.604 1.00 73.94 95 SER A N 1
ATOM 735 C CA . SER A 1 95 ? 6.351 8.749 3.137 1.00 73.94 95 SER A CA 1
ATOM 736 C C . SER A 1 95 ? 6.682 10.074 3.834 1.00 73.94 95 SER A C 1
ATOM 738 O O . SER A 1 95 ? 6.261 11.147 3.398 1.00 73.94 95 SER A O 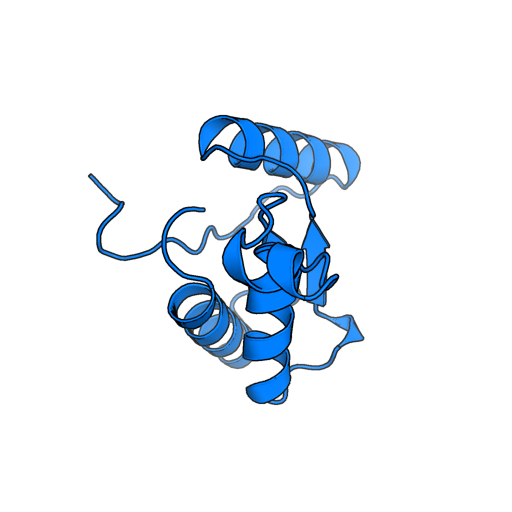1
ATOM 740 N N . ARG A 1 96 ? 7.533 10.014 4.871 1.00 64.81 96 ARG A N 1
ATOM 741 C CA . ARG A 1 96 ? 8.032 11.197 5.608 1.00 64.81 96 ARG A CA 1
ATOM 742 C C . ARG A 1 96 ? 8.738 12.232 4.726 1.00 64.81 96 ARG A C 1
ATOM 744 O O . ARG A 1 96 ? 8.857 13.382 5.131 1.00 64.81 96 ARG A O 1
ATOM 751 N N . PHE A 1 97 ? 9.221 11.836 3.550 1.00 61.44 97 PHE A N 1
ATOM 752 C CA . PHE A 1 97 ? 9.959 12.711 2.637 1.00 61.44 97 PHE A CA 1
ATOM 753 C C . PHE A 1 97 ? 9.063 13.473 1.650 1.00 61.44 97 PHE A C 1
ATOM 755 O O . PHE A 1 97 ? 9.575 14.295 0.902 1.00 61.44 97 PHE A O 1
ATOM 762 N N . HIS A 1 98 ? 7.750 13.213 1.636 1.00 52.91 98 HIS A N 1
ATOM 763 C CA . HIS A 1 98 ? 6.804 13.798 0.673 1.00 52.91 98 HIS A CA 1
ATOM 764 C C . HIS A 1 98 ? 5.707 14.656 1.329 1.00 52.91 98 HIS A C 1
ATOM 766 O O . HIS A 1 98 ? 4.753 15.045 0.664 1.00 52.91 98 HIS A O 1
ATOM 772 N N . SER A 1 99 ? 5.822 14.961 2.626 1.00 43.34 99 SER A N 1
ATOM 773 C CA . SER A 1 99 ? 4.898 15.848 3.346 1.00 43.34 99 SER A CA 1
ATOM 774 C C . SER A 1 99 ? 5.511 17.239 3.569 1.00 43.34 99 SER A C 1
ATOM 776 O O . SER A 1 99 ? 5.779 17.622 4.711 1.00 43.34 99 SER A O 1
ATOM 778 N N . ARG A 1 100 ? 5.786 17.968 2.483 1.00 43.09 100 ARG A N 1
ATOM 779 C CA . ARG A 1 100 ? 6.018 19.418 2.513 1.00 43.09 100 ARG A CA 1
ATOM 780 C C . ARG A 1 100 ? 5.022 20.109 1.603 1.00 43.09 100 ARG A C 1
ATOM 782 O O . ARG A 1 100 ? 4.855 19.609 0.473 1.00 43.09 100 ARG A O 1
#

Secondary structure (DSSP, 8-state):
--S-HHHHHHHHHHHHHTTS-S-EEEE---B-HHHHTTT---BHHHHHHHHHHHTT--GGGEEEE---SSHHHHHHHHHHHHHHHT---------TTS--

Foldseek 3Di:
DEDALQQLLVVQLVCCVVPVDQAEEQDFQDADPVCVVVVRRATRSNSNLVNNVVSVDDNVRYHYDNWDHDPVRRVVSVVVVCVVVVPDDDDDDYDPVPPD

Radius of gyration: 13.26 Å; chains: 1; bounding box: 33×31×35 Å

pLDDT: mean 91.98, std 10.16, range [43.09, 98.12]

Sequence (100 aa):
LSGNARDRGTEAARLFQAGYAPRIVCLGGERNYFLELFDMLISTAELTKRVVLEQLIPAQSIELLEKGTSTFEEFEAITAMCTARGWKKIMVVSSRFHSR